Protein AF-A0A7S3I415-F1 (afdb_monomer_lite)

Structure (mmCIF, N/CA/C/O backbone):
data_AF-A0A7S3I415-F1
#
_entry.id   AF-A0A7S3I415-F1
#
loop_
_atom_site.group_PDB
_atom_site.id
_atom_site.type_symbol
_atom_site.label_atom_id
_atom_site.label_alt_id
_atom_site.label_comp_id
_atom_site.label_asym_id
_atom_site.label_entity_id
_atom_site.label_seq_id
_atom_site.pdbx_PDB_ins_code
_atom_site.Cartn_x
_atom_site.Cartn_y
_atom_site.Cartn_z
_atom_site.occupancy
_atom_site.B_iso_or_equiv
_atom_site.auth_seq_id
_atom_site.auth_comp_id
_atom_site.auth_asym_id
_atom_site.auth_atom_id
_atom_site.pdbx_PDB_model_num
ATOM 1 N N . MET A 1 1 ? 9.243 14.749 11.024 1.00 61.50 1 MET A N 1
ATOM 2 C CA . MET A 1 1 ? 10.593 14.404 10.514 1.00 61.50 1 MET A CA 1
ATOM 3 C C . MET A 1 1 ? 10.699 12.955 10.036 1.00 61.50 1 MET A C 1
ATOM 5 O O . MET A 1 1 ? 11.016 12.771 8.873 1.00 61.50 1 MET A O 1
ATOM 9 N N . LEU A 1 2 ? 10.385 11.938 10.854 1.00 72.00 2 LEU A N 1
ATOM 10 C CA . LEU A 1 2 ? 10.577 10.521 10.479 1.00 72.00 2 LEU A CA 1
ATOM 11 C C . LEU A 1 2 ? 9.722 10.047 9.283 1.00 72.00 2 LEU A C 1
ATOM 13 O O . LEU A 1 2 ? 10.229 9.369 8.397 1.00 72.00 2 LEU A O 1
ATOM 17 N N . GLN A 1 3 ? 8.455 10.467 9.203 1.00 71.38 3 GLN A N 1
ATOM 18 C CA . GLN A 1 3 ? 7.573 10.129 8.073 1.00 71.38 3 GLN A CA 1
ATOM 19 C C . GLN A 1 3 ? 8.072 10.711 6.737 1.00 71.38 3 GLN A C 1
ATOM 21 O O . GLN A 1 3 ? 7.970 10.059 5.704 1.00 71.38 3 GLN A O 1
ATOM 26 N N . GLY A 1 4 ? 8.674 11.905 6.763 1.00 75.19 4 GLY A N 1
ATOM 27 C CA . GLY A 1 4 ? 9.290 12.509 5.577 1.00 75.19 4 GLY A CA 1
ATOM 28 C C . GLY A 1 4 ? 10.506 11.721 5.088 1.00 75.19 4 GLY A C 1
ATOM 29 O O . GLY A 1 4 ? 10.671 11.538 3.889 1.00 75.19 4 GLY A O 1
ATOM 30 N N . LEU A 1 5 ? 11.311 11.175 6.007 1.00 79.19 5 LEU A N 1
ATOM 31 C CA . LEU A 1 5 ? 12.443 10.314 5.658 1.00 79.19 5 LEU A CA 1
ATOM 32 C C . LEU A 1 5 ? 11.983 9.006 4.997 1.00 79.19 5 LEU A C 1
ATOM 34 O O . LEU A 1 5 ? 12.540 8.606 3.981 1.00 79.19 5 LEU A O 1
ATOM 38 N N . PHE A 1 6 ? 10.946 8.359 5.535 1.00 80.94 6 PHE A N 1
ATOM 39 C CA . PHE A 1 6 ? 10.394 7.140 4.933 1.00 80.94 6 PHE A CA 1
ATOM 40 C C . PHE A 1 6 ? 9.800 7.402 3.552 1.00 80.94 6 PHE A C 1
ATOM 42 O O . PHE A 1 6 ? 10.018 6.620 2.628 1.00 80.94 6 PHE A O 1
ATOM 49 N N . SER A 1 7 ? 9.124 8.542 3.403 1.00 80.12 7 SER A N 1
ATOM 50 C CA . SER A 1 7 ? 8.614 8.999 2.117 1.00 80.12 7 SER A CA 1
ATOM 51 C C . SER A 1 7 ? 9.742 9.205 1.104 1.00 80.12 7 SER A C 1
ATOM 53 O O . SER A 1 7 ? 9.624 8.726 -0.017 1.00 80.12 7 SER A O 1
ATOM 55 N N . LEU A 1 8 ? 10.873 9.811 1.484 1.00 82.31 8 LEU A N 1
ATOM 56 C CA . LEU A 1 8 ? 12.028 9.975 0.588 1.00 82.31 8 LEU A CA 1
ATOM 57 C C . LEU A 1 8 ? 12.598 8.634 0.105 1.00 82.31 8 LEU A C 1
ATOM 59 O O . LEU A 1 8 ? 12.899 8.488 -1.078 1.00 82.31 8 LEU A O 1
ATOM 63 N N . VAL A 1 9 ? 12.715 7.648 1.001 1.00 81.12 9 VAL A N 1
ATOM 64 C CA . VAL A 1 9 ? 13.214 6.309 0.646 1.00 81.12 9 VAL A CA 1
ATOM 65 C C . VAL A 1 9 ? 12.288 5.638 -0.366 1.00 81.12 9 VAL A C 1
ATOM 67 O O . VAL A 1 9 ? 12.766 5.134 -1.378 1.00 81.12 9 VAL A O 1
ATOM 70 N N . CYS A 1 10 ? 10.974 5.675 -0.147 1.00 79.62 10 CYS A N 1
ATOM 71 C CA . CYS A 1 10 ? 10.021 5.048 -1.065 1.00 79.62 10 CYS A CA 1
ATOM 72 C C . CYS A 1 10 ? 9.962 5.799 -2.404 1.00 79.62 10 CYS A C 1
ATOM 74 O O . CYS A 1 10 ? 10.083 5.195 -3.469 1.00 79.62 10 CYS A O 1
ATOM 76 N N . ASN A 1 11 ? 9.901 7.134 -2.356 1.00 85.94 11 ASN A N 1
ATOM 77 C CA . ASN A 1 11 ? 9.854 7.979 -3.548 1.00 85.94 11 ASN A CA 1
ATOM 78 C C . ASN A 1 11 ? 11.120 7.902 -4.402 1.00 85.94 11 ASN A C 1
ATOM 80 O O . ASN A 1 11 ? 11.048 8.203 -5.590 1.00 85.94 11 ASN A O 1
ATOM 84 N N . SER A 1 12 ? 12.258 7.456 -3.862 1.00 83.69 12 SER A N 1
ATOM 85 C CA . SER A 1 12 ? 13.464 7.240 -4.669 1.00 83.69 12 SER A CA 1
ATOM 86 C C . SER A 1 12 ? 13.232 6.271 -5.840 1.00 83.69 12 SER A C 1
ATOM 88 O O . SER A 1 12 ? 13.777 6.492 -6.920 1.00 83.69 12 SER A O 1
ATOM 90 N N . ALA A 1 13 ? 12.362 5.265 -5.677 1.00 80.56 13 ALA A N 1
ATOM 91 C CA . ALA A 1 13 ? 11.981 4.343 -6.747 1.00 80.56 13 ALA A CA 1
ATOM 92 C C . ALA A 1 13 ? 11.142 5.032 -7.837 1.00 80.56 13 ALA A C 1
ATOM 94 O O . ALA A 1 13 ? 11.407 4.866 -9.026 1.00 80.56 13 ALA A O 1
ATOM 95 N N . ALA A 1 14 ? 10.171 5.859 -7.443 1.00 82.44 14 ALA A N 1
ATOM 96 C CA . ALA A 1 14 ? 9.358 6.635 -8.380 1.00 82.44 14 ALA A CA 1
ATOM 97 C C . ALA A 1 14 ? 10.196 7.687 -9.131 1.00 82.44 14 ALA A C 1
ATOM 99 O O . ALA A 1 14 ? 10.059 7.845 -10.343 1.00 82.44 14 ALA A O 1
ATOM 100 N N . LEU A 1 15 ? 11.118 8.358 -8.432 1.00 85.56 15 LEU A N 1
ATOM 101 C CA . LEU A 1 15 ? 12.073 9.290 -9.037 1.00 85.56 15 LEU A CA 1
ATOM 102 C C . LEU A 1 15 ? 12.991 8.588 -10.039 1.00 85.56 15 LEU A C 1
ATOM 104 O O . LEU A 1 15 ? 13.266 9.141 -11.099 1.00 85.56 15 LEU A O 1
ATOM 108 N N . TYR A 1 16 ? 13.433 7.365 -9.740 1.00 83.50 16 TYR A N 1
ATOM 109 C CA . TYR A 1 16 ? 14.213 6.561 -10.676 1.00 83.50 16 TYR A CA 1
ATOM 110 C C . TYR A 1 16 ? 13.446 6.311 -11.981 1.00 83.50 16 TYR A C 1
ATOM 112 O O . TYR A 1 16 ? 13.983 6.547 -13.063 1.00 83.50 16 TYR A O 1
ATOM 120 N N . VAL A 1 17 ? 12.173 5.905 -11.881 1.00 83.06 17 VAL A N 1
ATOM 121 C CA . VAL A 1 17 ? 11.296 5.734 -13.051 1.00 83.06 17 VAL A CA 1
ATOM 122 C C . VAL A 1 17 ? 11.188 7.032 -13.839 1.00 83.06 17 VAL A C 1
ATOM 124 O O . VAL A 1 17 ? 11.382 7.036 -15.051 1.00 83.06 17 VAL A O 1
ATOM 127 N N . MET A 1 18 ? 10.943 8.147 -13.154 1.00 84.19 18 MET A N 1
ATOM 128 C CA . MET A 1 18 ? 10.788 9.451 -13.791 1.00 84.19 18 MET A CA 1
ATOM 129 C C . MET A 1 18 ? 12.054 9.909 -14.528 1.00 84.19 18 MET A C 1
ATOM 131 O O . MET A 1 18 ? 11.950 10.442 -15.623 1.00 84.19 18 MET A O 1
ATOM 135 N N . ILE A 1 19 ? 13.242 9.696 -13.955 1.00 86.38 19 ILE A N 1
ATOM 136 C CA . ILE A 1 19 ? 14.512 10.191 -14.510 1.00 86.38 19 ILE A CA 1
ATOM 137 C C . ILE A 1 19 ? 14.994 9.351 -15.699 1.00 86.38 19 ILE A C 1
ATOM 139 O O . ILE A 1 19 ? 15.602 9.891 -16.619 1.00 86.38 19 ILE A O 1
ATOM 143 N N . TYR A 1 20 ? 14.748 8.040 -15.692 1.00 84.19 20 TYR A N 1
ATOM 144 C CA . TYR A 1 20 ? 15.371 7.110 -16.642 1.00 84.19 20 TYR A CA 1
ATOM 145 C C . TYR A 1 20 ? 14.400 6.516 -17.679 1.00 84.19 20 TYR A C 1
ATOM 147 O O . TYR A 1 20 ? 14.797 5.639 -18.446 1.00 84.19 20 TYR A O 1
ATOM 155 N N . SER A 1 21 ? 13.144 6.978 -17.733 1.00 82.50 21 SER A N 1
ATOM 156 C CA . SER A 1 21 ? 12.126 6.487 -18.683 1.00 82.50 21 SER A CA 1
ATOM 157 C C . SER A 1 21 ? 11.997 7.287 -19.986 1.00 82.50 21 SER A C 1
ATOM 159 O O . SER A 1 21 ? 11.320 6.810 -20.890 1.00 82.50 21 SER A O 1
ATOM 161 N N . PHE A 1 22 ? 12.651 8.449 -20.121 1.00 73.44 22 PHE A N 1
ATOM 162 C CA . PHE A 1 22 ? 12.362 9.441 -21.176 1.00 73.44 22 PHE A CA 1
ATOM 163 C C . PHE A 1 22 ? 12.434 8.945 -22.632 1.00 73.44 22 PHE A C 1
ATOM 165 O O . PHE A 1 22 ? 11.706 9.478 -23.463 1.00 73.44 22 PHE A O 1
ATOM 172 N N . ASP A 1 23 ? 13.236 7.919 -22.933 1.00 76.06 23 ASP A N 1
ATOM 173 C CA . ASP A 1 23 ? 13.416 7.391 -24.299 1.00 76.06 23 ASP A CA 1
ATOM 174 C C . ASP A 1 23 ? 12.978 5.922 -24.462 1.00 76.06 23 ASP A C 1
ATOM 176 O O . ASP A 1 23 ? 13.231 5.299 -25.495 1.00 76.06 23 ASP A O 1
ATOM 180 N N . ASN A 1 24 ? 12.329 5.334 -23.451 1.00 79.06 24 ASN A N 1
ATOM 181 C CA . ASN A 1 24 ? 11.897 3.938 -23.512 1.00 79.06 24 ASN A CA 1
ATOM 182 C C . ASN A 1 24 ? 10.483 3.825 -24.096 1.00 79.06 24 ASN A C 1
ATOM 184 O O . ASN A 1 24 ? 9.556 4.514 -23.670 1.00 79.06 24 ASN A O 1
ATOM 188 N N . ALA A 1 25 ? 10.301 2.914 -25.053 1.00 85.75 25 ALA A N 1
ATOM 189 C CA . ALA A 1 25 ? 8.968 2.527 -25.502 1.00 85.75 25 ALA A CA 1
ATOM 190 C C . ALA A 1 25 ? 8.227 1.779 -24.382 1.00 85.75 25 ALA A C 1
ATOM 192 O O . ALA A 1 25 ? 8.836 0.991 -23.659 1.00 85.75 25 ALA A O 1
ATOM 193 N N . LEU A 1 26 ? 6.911 1.987 -24.286 1.00 87.00 26 LEU A N 1
ATOM 194 C CA . LEU A 1 26 ? 6.069 1.242 -23.352 1.00 87.00 26 LEU A CA 1
ATOM 195 C C . LEU A 1 26 ? 6.071 -0.248 -23.699 1.00 87.00 26 LEU A C 1
ATOM 197 O O . LEU A 1 26 ? 5.847 -0.637 -24.848 1.00 87.00 26 LEU A O 1
ATOM 201 N N . ILE A 1 27 ? 6.260 -1.077 -22.681 1.00 91.62 27 ILE A N 1
ATOM 202 C CA . ILE A 1 27 ? 6.186 -2.531 -22.762 1.00 91.62 27 ILE A CA 1
ATOM 203 C C . ILE A 1 27 ? 5.028 -3.064 -21.915 1.00 91.62 27 ILE A C 1
ATOM 205 O O . ILE A 1 27 ? 4.455 -2.372 -21.076 1.00 91.62 27 ILE A O 1
ATOM 209 N N . SER A 1 28 ? 4.682 -4.340 -22.094 1.00 93.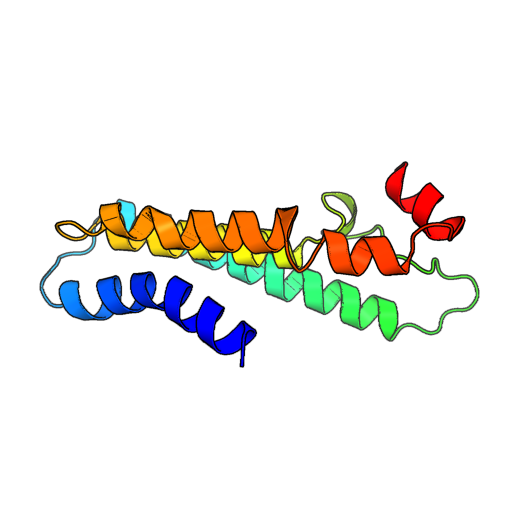94 28 SER A N 1
ATOM 210 C CA . SER A 1 28 ? 3.592 -4.979 -21.340 1.00 93.94 28 SER A CA 1
ATOM 211 C C . SER A 1 28 ? 3.781 -4.899 -19.822 1.00 93.94 28 SER A C 1
ATOM 213 O O . SER A 1 28 ? 2.799 -4.857 -19.084 1.00 93.94 28 SER A O 1
ATOM 215 N N . LEU A 1 29 ? 5.032 -4.859 -19.349 1.00 93.62 29 LEU A N 1
ATOM 216 C CA . LEU A 1 29 ? 5.338 -4.715 -17.928 1.00 93.62 29 LEU A CA 1
ATOM 217 C C . LEU A 1 29 ? 4.885 -3.358 -17.372 1.00 93.62 29 LEU A C 1
ATOM 219 O O . LEU A 1 29 ? 4.413 -3.315 -16.238 1.00 93.62 29 LEU A O 1
ATOM 223 N N . ASP A 1 30 ? 4.944 -2.287 -18.170 1.00 93.00 30 ASP A N 1
ATOM 224 C CA . ASP A 1 30 ? 4.465 -0.967 -17.754 1.00 93.00 30 ASP A CA 1
ATOM 225 C C . ASP A 1 30 ? 2.959 -0.990 -17.500 1.00 93.00 30 ASP A C 1
ATOM 227 O O . ASP A 1 30 ? 2.477 -0.505 -16.479 1.00 93.00 30 ASP A O 1
ATOM 231 N N . VAL A 1 31 ? 2.207 -1.639 -18.394 1.00 95.75 31 VAL A N 1
ATOM 232 C CA . VAL A 1 31 ? 0.756 -1.806 -18.242 1.00 95.75 31 VAL A CA 1
ATOM 233 C C . VAL A 1 31 ? 0.437 -2.576 -16.962 1.00 95.75 31 VAL A C 1
ATOM 235 O O . VAL A 1 31 ? -0.416 -2.151 -16.185 1.00 95.75 31 VAL A O 1
ATOM 238 N N . VAL A 1 32 ? 1.152 -3.675 -16.699 1.00 97.19 32 VAL A N 1
ATOM 239 C CA . VAL A 1 32 ? 0.982 -4.450 -15.461 1.00 97.19 32 VAL A CA 1
ATOM 240 C C . VAL A 1 32 ? 1.307 -3.593 -14.235 1.00 97.19 32 VAL A C 1
ATOM 242 O O . VAL A 1 32 ? 0.526 -3.584 -13.284 1.00 97.19 32 VAL A O 1
ATOM 245 N N . GLY A 1 33 ? 2.409 -2.840 -14.260 1.00 96.12 33 GLY A N 1
ATOM 246 C CA . GLY A 1 33 ? 2.802 -1.951 -13.168 1.00 96.12 33 GLY A CA 1
ATOM 247 C C . GLY A 1 33 ? 1.755 -0.876 -12.875 1.00 96.12 33 GLY A C 1
ATOM 248 O O . GLY A 1 33 ? 1.374 -0.703 -11.718 1.00 96.12 33 GLY A O 1
ATOM 249 N N . VAL A 1 34 ? 1.210 -0.227 -13.911 1.00 96.31 34 VAL A N 1
ATOM 250 C CA . VAL A 1 34 ? 0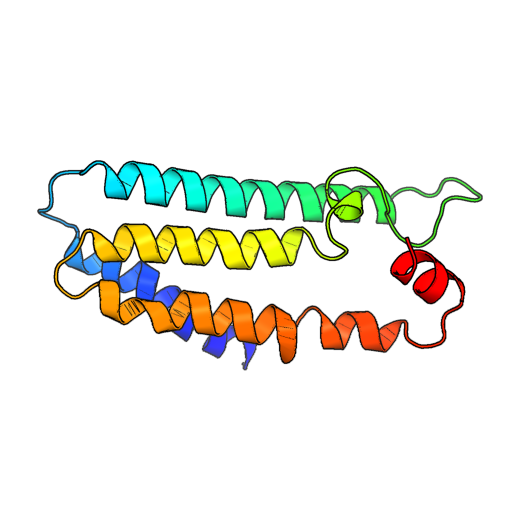.116 0.750 -13.775 1.00 96.31 34 VAL A CA 1
ATOM 251 C C . VAL A 1 34 ? -1.146 0.096 -13.218 1.00 96.31 34 VAL A C 1
ATOM 253 O O . VAL A 1 34 ? -1.772 0.660 -12.324 1.00 96.31 34 VAL A O 1
ATOM 256 N N . CYS A 1 35 ? -1.526 -1.093 -13.695 1.00 98.19 35 CYS A N 1
ATOM 257 C CA . CYS A 1 35 ? -2.699 -1.801 -13.182 1.00 98.19 35 CYS A CA 1
ATOM 258 C C . CYS A 1 35 ? -2.551 -2.161 -11.698 1.00 98.19 35 CYS A C 1
ATOM 260 O O . CYS A 1 35 ? -3.488 -1.956 -10.927 1.00 98.19 35 CYS A O 1
ATOM 262 N N . VAL A 1 36 ? -1.383 -2.662 -11.285 1.00 98.19 36 VAL A N 1
ATOM 263 C CA . VAL A 1 36 ? -1.093 -2.979 -9.877 1.00 98.19 36 VAL A CA 1
ATOM 264 C C . VAL A 1 36 ? -1.096 -1.709 -9.029 1.00 98.19 36 VAL A C 1
ATOM 266 O O . VAL A 1 36 ? -1.715 -1.686 -7.966 1.00 98.19 36 VAL A O 1
ATOM 269 N N . TRP A 1 37 ? -0.473 -0.635 -9.520 1.00 97.31 37 TRP A N 1
ATOM 270 C CA . TRP A 1 37 ? -0.465 0.659 -8.844 1.00 97.31 37 TRP A CA 1
ATOM 271 C C . TRP A 1 37 ? -1.879 1.215 -8.646 1.00 97.31 37 TRP A C 1
ATOM 273 O O . TRP A 1 37 ? -2.265 1.548 -7.526 1.00 97.31 37 TRP A O 1
ATOM 283 N N . ALA A 1 38 ? -2.680 1.247 -9.713 1.00 98.31 38 ALA A N 1
ATOM 284 C CA . ALA A 1 38 ? -4.049 1.747 -9.680 1.00 98.31 38 ALA A CA 1
ATOM 285 C C . ALA A 1 38 ? -4.938 0.899 -8.764 1.00 98.31 38 ALA A C 1
ATOM 287 O O . ALA A 1 38 ? -5.752 1.440 -8.021 1.00 98.31 38 ALA A O 1
ATOM 288 N N . PHE A 1 39 ? -4.765 -0.425 -8.774 1.00 98.31 39 PHE A N 1
ATOM 289 C CA . PHE A 1 39 ? -5.474 -1.315 -7.862 1.00 98.31 39 PHE A CA 1
ATOM 290 C C . PHE A 1 39 ? -5.144 -1.012 -6.394 1.00 98.31 39 PHE A C 1
ATOM 292 O O . PHE A 1 39 ? -6.064 -0.904 -5.583 1.00 98.31 39 PHE A O 1
ATOM 299 N N . GLY A 1 40 ? -3.862 -0.823 -6.060 1.00 97.81 40 GLY A N 1
ATOM 300 C CA . GLY A 1 40 ? -3.436 -0.423 -4.716 1.00 97.81 40 GLY A CA 1
ATOM 301 C C . GLY A 1 40 ? -4.041 0.916 -4.292 1.00 97.81 40 GLY A C 1
ATOM 302 O O . GLY A 1 40 ? -4.672 0.999 -3.239 1.00 97.81 40 GLY A O 1
ATOM 303 N N . LEU A 1 41 ? -3.957 1.927 -5.163 1.00 97.69 41 LEU A N 1
ATOM 304 C CA . LEU A 1 41 ? -4.528 3.253 -4.923 1.00 97.69 41 LEU A CA 1
ATOM 305 C C . LEU A 1 41 ? -6.047 3.201 -4.687 1.00 97.69 41 LEU A C 1
ATOM 307 O O . LEU A 1 41 ? -6.562 3.840 -3.772 1.0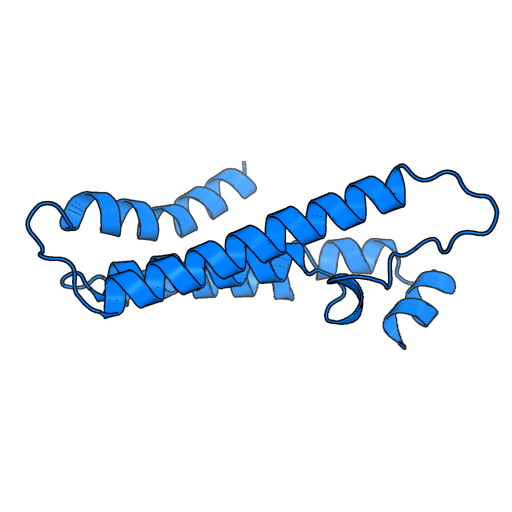0 97.69 41 LEU A O 1
ATOM 311 N N . LEU A 1 42 ? -6.782 2.428 -5.491 1.00 98.00 42 LEU A N 1
ATOM 312 C CA . LEU A 1 42 ? -8.226 2.262 -5.312 1.00 98.00 42 LEU A CA 1
ATOM 313 C C . LEU A 1 42 ? -8.553 1.576 -3.983 1.00 98.00 42 LEU A C 1
ATOM 315 O O . LEU A 1 42 ? -9.489 1.994 -3.304 1.00 98.00 42 LEU A O 1
ATOM 319 N N . PHE A 1 43 ? -7.788 0.554 -3.591 1.00 97.19 43 PHE A N 1
ATOM 320 C CA . PHE A 1 43 ? -7.945 -0.100 -2.290 1.00 97.19 43 PHE A CA 1
ATOM 321 C C . PHE A 1 43 ? -7.755 0.882 -1.132 1.00 97.19 43 PHE A C 1
ATOM 323 O O . PHE A 1 43 ? -8.523 0.851 -0.168 1.00 97.19 43 PHE A O 1
ATOM 330 N N . GLU A 1 44 ? -6.767 1.767 -1.254 1.00 97.25 44 GLU A N 1
ATOM 331 C CA . GLU A 1 44 ? -6.478 2.796 -0.263 1.00 97.25 44 GLU A CA 1
ATOM 332 C C . GLU A 1 44 ? -7.609 3.810 -0.136 1.00 97.25 44 GLU A C 1
ATOM 334 O O . GLU A 1 44 ? -8.213 3.933 0.932 1.00 97.25 44 GLU A O 1
ATOM 339 N N . ILE A 1 45 ? -7.977 4.443 -1.251 1.00 97.94 45 ILE A N 1
ATOM 340 C CA . ILE A 1 45 ? -9.023 5.468 -1.292 1.00 97.94 45 ILE A CA 1
ATOM 341 C C . ILE A 1 45 ? -10.362 4.905 -0.808 1.00 97.94 45 ILE A C 1
ATOM 343 O O . ILE A 1 45 ? -11.051 5.534 -0.005 1.00 97.94 45 ILE A O 1
ATOM 347 N N . ILE A 1 46 ? -10.750 3.715 -1.279 1.00 98.25 46 ILE A N 1
ATOM 348 C CA . ILE A 1 46 ? -12.019 3.090 -0.885 1.00 98.25 46 ILE A CA 1
ATOM 349 C C . ILE A 1 46 ? -11.979 2.690 0.594 1.00 98.25 46 ILE A C 1
ATOM 351 O O . ILE A 1 46 ? -12.972 2.880 1.298 1.00 98.25 46 ILE A O 1
ATOM 355 N N . GLY A 1 47 ? -10.855 2.152 1.075 1.00 97.56 47 GLY A N 1
ATOM 356 C CA . GLY A 1 47 ? -10.672 1.774 2.474 1.00 97.56 47 GLY A CA 1
ATOM 357 C C . GLY A 1 47 ? -10.824 2.968 3.416 1.00 97.56 47 GLY A C 1
ATOM 358 O O . GLY A 1 47 ? -11.604 2.896 4.371 1.00 97.56 47 GLY A O 1
ATOM 359 N N . ASP A 1 48 ? -10.151 4.075 3.108 1.00 97.50 48 ASP A N 1
ATOM 360 C CA . ASP A 1 48 ? -10.223 5.315 3.884 1.00 97.50 48 ASP A CA 1
ATOM 361 C C . ASP A 1 48 ? -11.603 5.969 3.806 1.00 97.50 48 ASP A C 1
ATOM 363 O O . ASP A 1 48 ? -12.139 6.403 4.826 1.00 97.50 48 ASP A O 1
ATOM 367 N N . TRP A 1 49 ? -12.233 5.981 2.629 1.00 98.00 49 TRP A N 1
ATOM 368 C CA . TRP A 1 49 ? -13.596 6.487 2.470 1.00 98.00 49 TRP A CA 1
ATOM 369 C C . TRP A 1 49 ? -14.608 5.681 3.298 1.00 98.00 49 TRP A C 1
ATOM 371 O O . TRP A 1 49 ? -15.450 6.259 3.989 1.00 98.00 49 TRP A O 1
ATOM 381 N N . GLN A 1 50 ? -14.501 4.347 3.294 1.00 98.00 50 GLN A N 1
ATOM 382 C CA . GLN A 1 50 ? -15.338 3.474 4.125 1.00 98.00 50 GLN A CA 1
ATOM 383 C C . GLN A 1 50 ? -15.138 3.755 5.619 1.00 98.00 50 GLN A C 1
ATOM 385 O O . GLN A 1 50 ? -16.119 3.854 6.358 1.00 98.00 50 GLN A O 1
ATOM 390 N N . LEU A 1 51 ? -13.888 3.932 6.059 1.00 96.69 51 LEU A N 1
ATOM 391 C CA . LEU A 1 51 ? -13.572 4.263 7.447 1.00 96.69 51 LEU A CA 1
ATOM 392 C C . LEU A 1 51 ? -14.122 5.635 7.848 1.00 96.69 51 LEU A C 1
ATOM 394 O O . LEU A 1 51 ? -14.737 5.758 8.906 1.00 96.69 51 LEU A O 1
ATOM 398 N N . ALA A 1 52 ? -13.931 6.652 7.008 1.00 97.25 52 ALA A N 1
ATOM 399 C CA . ALA A 1 52 ? -14.413 8.005 7.258 1.00 97.25 52 ALA A CA 1
ATOM 400 C C . ALA A 1 52 ? -15.940 8.035 7.402 1.00 97.25 52 ALA A C 1
ATOM 402 O O . ALA A 1 52 ? -16.457 8.605 8.364 1.00 97.25 52 ALA A O 1
ATOM 403 N N . ASN A 1 53 ? -16.659 7.349 6.509 1.00 96.88 53 ASN A N 1
ATOM 404 C CA . ASN A 1 53 ? -18.113 7.224 6.593 1.00 96.88 53 ASN A CA 1
ATOM 405 C C . ASN A 1 53 ? -18.555 6.472 7.849 1.00 96.88 53 ASN A C 1
ATOM 407 O O . ASN A 1 53 ? -19.478 6.914 8.531 1.00 96.88 53 ASN A O 1
ATOM 411 N N . HIS A 1 54 ? -17.879 5.371 8.193 1.00 96.62 54 HIS A N 1
ATOM 412 C CA . HIS A 1 54 ? -18.183 4.625 9.413 1.00 96.62 54 HIS A CA 1
ATOM 413 C C . HIS A 1 54 ? -17.962 5.469 10.663 1.00 96.62 54 HIS A C 1
ATOM 415 O O . HIS A 1 54 ? -18.768 5.404 11.582 1.00 96.62 54 HIS A O 1
ATOM 421 N N . ILE A 1 55 ? -16.905 6.280 10.719 1.00 94.81 55 ILE A N 1
ATOM 422 C CA . ILE A 1 55 ? -16.655 7.191 11.844 1.00 94.81 55 ILE A CA 1
ATOM 423 C C . ILE A 1 55 ? -17.725 8.291 11.903 1.00 94.81 55 ILE A C 1
ATOM 425 O O . ILE A 1 55 ? -18.195 8.611 12.996 1.00 94.81 55 ILE A O 1
ATOM 429 N N . ALA A 1 56 ? -18.123 8.844 10.754 1.00 96.25 56 ALA A N 1
ATOM 430 C CA . ALA A 1 56 ? -19.095 9.931 10.655 1.00 96.25 56 ALA A CA 1
ATOM 431 C C . ALA A 1 56 ? -20.538 9.512 10.986 1.00 96.25 56 ALA A C 1
ATOM 433 O O . ALA A 1 56 ? -21.312 10.342 11.467 1.00 96.25 56 ALA A O 1
ATOM 434 N N . ASP A 1 57 ? -20.901 8.248 10.757 1.00 94.75 57 ASP A N 1
ATOM 435 C CA . ASP A 1 57 ? -22.217 7.705 11.100 1.00 94.75 57 ASP A CA 1
ATOM 436 C C . ASP A 1 57 ? -22.476 7.809 12.617 1.00 94.75 57 ASP A C 1
ATOM 438 O O . ASP A 1 57 ? -21.630 7.445 13.429 1.00 94.75 57 ASP A O 1
ATOM 442 N N . LYS A 1 58 ? -23.640 8.304 13.040 1.00 93.62 58 LYS A N 1
ATOM 443 C CA . LYS A 1 58 ? -24.011 8.442 14.464 1.00 93.62 58 LYS A CA 1
ATOM 444 C C . LYS A 1 58 ? -25.186 7.555 14.868 1.00 93.62 58 LYS A C 1
ATOM 446 O O . LYS A 1 58 ? -25.793 7.788 15.911 1.00 93.62 58 LYS A O 1
ATOM 451 N N . THR A 1 59 ? -25.506 6.550 14.058 1.00 95.12 59 THR A N 1
ATOM 452 C CA . THR A 1 59 ? -26.606 5.620 14.322 1.00 95.12 59 THR A CA 1
ATOM 453 C C . THR A 1 59 ? -26.432 4.936 15.690 1.00 95.12 59 THR A C 1
ATOM 455 O O . THR A 1 59 ? -25.382 4.331 15.942 1.00 95.12 59 THR A O 1
ATOM 458 N N . PRO A 1 60 ? -27.430 5.017 16.596 1.00 92.12 60 PRO A N 1
ATOM 459 C CA . PRO A 1 60 ? -27.376 4.346 17.892 1.00 92.12 60 PRO A CA 1
ATOM 460 C C . PRO A 1 60 ? -27.205 2.830 17.737 1.00 92.12 60 PRO A C 1
ATOM 462 O O . PRO A 1 60 ? -27.869 2.207 16.914 1.00 92.12 60 PRO A O 1
ATOM 465 N N . GLY A 1 61 ? -26.321 2.230 18.538 1.00 87.19 61 GLY A N 1
ATOM 466 C CA . GLY A 1 61 ? -26.087 0.781 18.529 1.00 87.19 61 GLY A CA 1
ATOM 467 C C . GLY A 1 61 ? -25.205 0.257 17.388 1.00 87.19 61 GLY A C 1
ATOM 468 O O . GLY A 1 61 ? -25.031 -0.956 17.281 1.00 87.19 61 GLY A O 1
ATOM 469 N N . LYS A 1 62 ? -24.619 1.124 16.547 1.00 90.31 62 LYS A N 1
ATOM 470 C CA . LYS A 1 62 ? -23.636 0.688 15.542 1.00 90.31 62 LYS A CA 1
ATOM 471 C C . LYS A 1 62 ? -22.396 0.073 16.207 1.00 90.31 62 LYS A C 1
ATOM 473 O O . LYS A 1 62 ? -21.984 0.496 17.289 1.00 90.31 62 LYS A O 1
ATOM 478 N N . LYS A 1 63 ? -21.749 -0.873 15.520 1.00 89.69 63 LYS A N 1
ATOM 479 C CA . LYS A 1 63 ? -20.461 -1.424 15.964 1.00 89.69 63 LYS A CA 1
ATOM 480 C C . LYS A 1 63 ? -19.388 -0.336 15.990 1.00 89.69 63 LYS A C 1
ATOM 482 O O . LYS A 1 63 ? -19.337 0.523 15.108 1.00 89.69 63 LYS A O 1
ATOM 487 N N . LYS A 1 64 ? -18.483 -0.409 16.966 1.00 90.31 64 LYS A N 1
ATOM 488 C CA . LYS A 1 64 ? -17.345 0.511 17.064 1.00 90.31 64 LYS A CA 1
ATOM 489 C C . LYS A 1 64 ? -16.367 0.356 15.901 1.00 90.31 64 LYS A C 1
ATOM 491 O O . LYS A 1 64 ? -15.941 1.358 15.332 1.00 90.31 64 LYS A O 1
ATOM 496 N N . PHE A 1 65 ? -16.065 -0.880 15.510 1.00 93.19 65 PHE A N 1
ATOM 497 C CA . PHE A 1 65 ? -15.161 -1.193 14.403 1.00 93.19 65 PHE A CA 1
ATOM 498 C C . PHE A 1 65 ? -15.942 -1.531 13.133 1.00 93.19 65 PHE A C 1
ATOM 500 O O . PHE A 1 65 ? -16.946 -2.245 13.180 1.00 93.19 65 PHE A O 1
ATOM 507 N N . ILE A 1 66 ? -15.478 -1.003 12.002 1.00 94.94 66 ILE A N 1
ATOM 508 C CA . ILE A 1 66 ? -16.014 -1.337 10.686 1.00 94.94 66 ILE A CA 1
ATOM 509 C C . ILE A 1 66 ? -15.622 -2.775 10.334 1.00 94.94 66 ILE A C 1
ATOM 511 O O . ILE A 1 66 ? -14.460 -3.144 10.442 1.00 94.94 66 ILE A O 1
ATOM 515 N N . ASN A 1 67 ? -16.588 -3.582 9.901 1.00 94.06 67 ASN A N 1
ATOM 516 C CA . ASN A 1 67 ? -16.364 -4.969 9.479 1.00 94.06 67 ASN A CA 1
ATOM 517 C C . ASN A 1 67 ? -17.043 -5.289 8.131 1.00 94.06 67 ASN A C 1
ATOM 519 O O . ASN A 1 67 ? -17.341 -6.442 7.823 1.00 94.06 67 ASN A O 1
ATOM 523 N N . SER A 1 68 ? -17.317 -4.259 7.328 1.00 93.69 68 SER A N 1
ATOM 524 C CA . SER A 1 68 ? -17.989 -4.345 6.030 1.00 93.69 68 SER A CA 1
ATOM 525 C C . SER A 1 68 ? -17.112 -3.775 4.908 1.00 93.69 68 SER A C 1
ATOM 527 O O . SER A 1 68 ? -16.064 -3.177 5.151 1.00 93.69 68 SER A O 1
ATOM 529 N N . GLY A 1 69 ? -17.508 -3.987 3.650 1.00 95.62 69 GLY A N 1
ATOM 530 C CA . GLY A 1 69 ? -16.736 -3.500 2.505 1.00 95.62 69 GLY A CA 1
ATOM 531 C C . GLY A 1 69 ? -15.364 -4.173 2.404 1.00 95.62 69 GLY A C 1
ATOM 532 O O . GLY A 1 69 ? -15.279 -5.398 2.446 1.00 95.62 69 GLY A O 1
ATOM 533 N N . LEU A 1 70 ? -14.295 -3.386 2.260 1.00 96.81 70 LEU A N 1
ATOM 534 C CA . LEU A 1 70 ? -12.919 -3.894 2.212 1.00 96.81 70 LEU A CA 1
ATOM 535 C C . LEU A 1 70 ? -12.416 -4.347 3.590 1.00 96.81 70 LEU A C 1
ATOM 537 O O . LEU A 1 70 ? -11.593 -5.257 3.677 1.00 96.81 70 LEU A O 1
ATOM 541 N N . TRP A 1 71 ? -12.970 -3.776 4.661 1.00 95.88 71 TRP A N 1
ATOM 542 C CA . TRP A 1 71 ? -12.579 -4.054 6.046 1.00 95.88 71 TRP A CA 1
ATOM 543 C C . TRP A 1 71 ? -12.958 -5.462 6.524 1.00 95.88 71 TRP A C 1
ATOM 545 O O . TRP A 1 71 ? -12.445 -5.932 7.531 1.00 95.88 71 TRP A O 1
ATOM 555 N N . ARG A 1 72 ? -13.808 -6.177 5.773 1.00 94.25 72 ARG A N 1
ATOM 556 C CA . ARG A 1 72 ? -14.104 -7.597 6.031 1.00 94.25 72 ARG A CA 1
ATOM 557 C C . ARG A 1 72 ? -12.973 -8.543 5.615 1.00 94.25 72 ARG A C 1
ATOM 559 O O . ARG A 1 72 ? -12.939 -9.679 6.060 1.00 94.25 72 ARG A O 1
ATOM 566 N N . PHE A 1 73 ? -12.111 -8.115 4.690 1.00 93.00 73 PHE A N 1
ATOM 567 C CA . PHE A 1 73 ? -11.036 -8.951 4.144 1.00 93.00 73 PHE A CA 1
ATOM 568 C C . PHE A 1 73 ? -9.713 -8.729 4.873 1.00 93.00 73 PHE A C 1
ATOM 570 O O . PHE A 1 73 ? -8.878 -9.622 4.962 1.00 93.00 73 PHE A O 1
ATOM 577 N N . THR A 1 74 ? -9.508 -7.513 5.368 1.00 92.56 74 THR A N 1
ATOM 578 C CA . THR A 1 74 ? -8.332 -7.116 6.130 1.00 92.56 74 THR A CA 1
ATOM 579 C C . THR A 1 74 ? -8.724 -5.995 7.075 1.00 92.56 74 THR A C 1
ATOM 581 O O . THR A 1 74 ? -9.509 -5.122 6.716 1.00 92.56 74 THR A O 1
ATOM 584 N N . ARG A 1 75 ? -8.136 -5.979 8.273 1.00 93.75 75 ARG A N 1
ATOM 585 C CA . ARG A 1 75 ? -8.380 -4.922 9.262 1.00 93.75 75 ARG A CA 1
ATOM 586 C C . ARG A 1 75 ? -7.762 -3.581 8.886 1.00 93.75 75 ARG A C 1
ATOM 588 O O . ARG A 1 75 ? -8.026 -2.613 9.581 1.00 93.75 75 ARG A O 1
ATOM 595 N N . HIS A 1 76 ? -6.925 -3.533 7.850 1.00 94.44 76 HIS A N 1
ATOM 596 C CA . HIS A 1 76 ? -6.270 -2.309 7.385 1.00 94.44 76 HIS A CA 1
ATOM 597 C C . HIS A 1 76 ? -6.170 -2.312 5.850 1.00 94.44 76 HIS A C 1
ATOM 599 O O . HIS A 1 76 ? -5.087 -2.529 5.297 1.00 94.44 76 HIS A O 1
ATOM 605 N N . PRO A 1 77 ? -7.297 -2.152 5.130 1.00 95.81 77 PRO A N 1
ATOM 606 C CA . PRO A 1 77 ? -7.308 -2.189 3.666 1.00 95.81 77 PRO A CA 1
ATOM 607 C C . PRO A 1 77 ? -6.519 -1.038 3.042 1.00 95.81 77 PRO A C 1
ATOM 609 O O . PRO A 1 77 ? -5.913 -1.222 1.990 1.00 95.81 77 PRO A O 1
ATOM 612 N N . ASN A 1 78 ? -6.457 0.108 3.718 1.00 94.94 78 ASN A N 1
ATOM 613 C CA . ASN A 1 78 ? -5.665 1.255 3.294 1.00 94.94 78 ASN A CA 1
ATOM 614 C C . ASN A 1 78 ? -4.159 0.974 3.282 1.00 94.94 78 ASN A C 1
ATOM 616 O O . ASN A 1 78 ? -3.487 1.202 2.286 1.00 94.94 78 ASN A O 1
ATOM 620 N N . TYR A 1 79 ? -3.647 0.348 4.336 1.00 93.69 79 TYR A N 1
ATOM 621 C CA . TYR A 1 79 ? -2.257 -0.099 4.407 1.00 93.69 79 TYR A CA 1
ATOM 622 C C . TYR A 1 79 ? -1.898 -1.195 3.411 1.00 93.69 79 TYR A C 1
ATOM 624 O O . TYR A 1 79 ? -0.762 -1.258 2.941 1.00 93.69 79 TYR A O 1
ATOM 632 N N . PHE A 1 80 ? -2.853 -2.062 3.082 1.00 95.12 80 PHE A N 1
ATOM 633 C CA . PHE A 1 80 ? -2.678 -3.000 1.982 1.00 95.12 80 PHE A CA 1
ATOM 634 C C . PHE A 1 80 ? -2.567 -2.261 0.641 1.00 95.12 80 PHE A C 1
ATOM 636 O O . PHE A 1 80 ? -1.656 -2.560 -0.129 1.00 95.12 80 PHE A O 1
ATOM 643 N N . GLY A 1 81 ? -3.437 -1.276 0.394 1.00 96.06 81 GLY A N 1
ATOM 644 C CA . GLY A 1 81 ? -3.384 -0.418 -0.791 1.00 96.06 81 GLY A CA 1
ATOM 645 C C . GLY A 1 81 ? -2.033 0.282 -0.959 1.00 96.06 81 GLY A C 1
ATOM 646 O O . GLY A 1 81 ? -1.402 0.128 -2.005 1.00 96.06 81 GLY A O 1
ATOM 647 N N . GLU A 1 82 ? -1.542 0.920 0.107 1.00 94.19 82 GLU A N 1
ATOM 648 C CA . GLU A 1 82 ? -0.218 1.558 0.165 1.00 94.19 82 GLU A CA 1
ATOM 649 C C . GLU A 1 82 ? 0.904 0.561 -0.175 1.00 94.19 8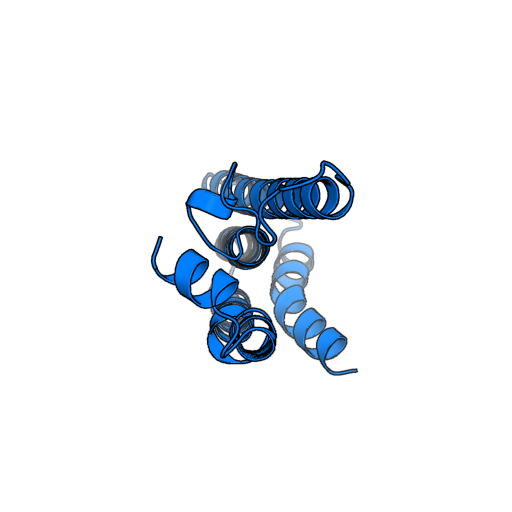2 GLU A C 1
ATOM 651 O O . GLU A 1 82 ? 1.779 0.838 -0.988 1.00 94.19 82 GLU A O 1
ATOM 656 N N . ALA A 1 83 ? 0.902 -0.647 0.394 1.00 94.94 83 ALA A N 1
ATOM 657 C CA . ALA A 1 83 ? 1.933 -1.627 0.052 1.00 94.94 83 ALA A CA 1
ATOM 658 C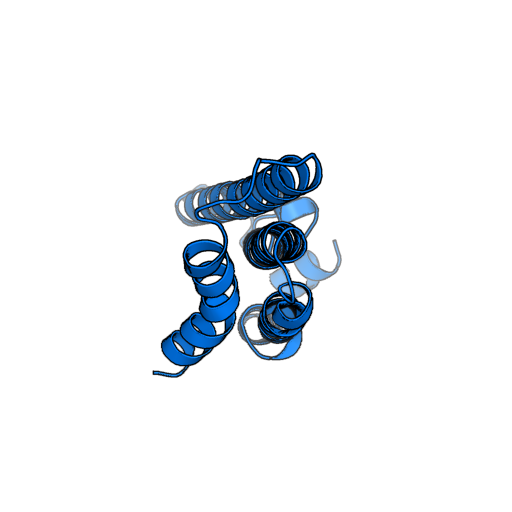 C . ALA A 1 83 ? 1.866 -2.019 -1.437 1.00 94.94 83 ALA A C 1
ATOM 660 O O . ALA A 1 83 ? 2.884 -2.018 -2.132 1.00 94.94 83 ALA A O 1
ATOM 661 N N . VAL A 1 84 ? 0.668 -2.332 -1.939 1.00 97.06 84 VAL A N 1
ATOM 662 C CA . VAL A 1 84 ? 0.460 -2.802 -3.316 1.00 97.06 84 VAL A CA 1
ATOM 663 C C . VAL A 1 84 ? 0.806 -1.731 -4.346 1.00 97.06 84 VAL A C 1
ATOM 665 O O . VAL A 1 84 ? 1.422 -2.057 -5.363 1.00 97.06 84 VAL A O 1
ATOM 668 N N . LEU A 1 85 ? 0.493 -0.459 -4.089 1.00 96.31 85 LEU A N 1
ATOM 669 C CA . LEU A 1 85 ? 0.833 0.600 -5.036 1.00 96.31 85 LEU A CA 1
ATOM 670 C C . LEU A 1 85 ? 2.350 0.742 -5.203 1.00 96.31 85 LEU A C 1
ATOM 672 O O . LEU A 1 85 ? 2.826 0.906 -6.328 1.00 96.31 85 LEU A O 1
ATOM 676 N N . TRP A 1 86 ? 3.131 0.567 -4.131 1.00 95.38 86 TRP A N 1
ATOM 677 C CA . TRP A 1 86 ? 4.595 0.608 -4.216 1.00 95.38 86 TRP A CA 1
ATOM 678 C C . TRP A 1 86 ? 5.174 -0.605 -4.944 1.00 95.38 86 TRP A C 1
ATOM 680 O O . TRP A 1 86 ? 6.177 -0.472 -5.647 1.00 95.38 86 TRP A O 1
ATOM 690 N N . TRP A 1 87 ? 4.526 -1.771 -4.853 1.00 96.75 87 TRP A N 1
ATOM 691 C CA . TRP A 1 87 ? 4.852 -2.906 -5.723 1.00 96.75 87 TRP A CA 1
ATOM 692 C C . TRP A 1 87 ? 4.561 -2.596 -7.198 1.00 96.75 87 TRP A C 1
ATOM 694 O O . TRP A 1 87 ? 5.351 -2.976 -8.058 1.00 96.75 87 TRP A O 1
ATOM 704 N N . GLY A 1 88 ? 3.496 -1.848 -7.499 1.00 96.31 88 GLY A N 1
ATOM 705 C CA . GLY A 1 88 ? 3.221 -1.340 -8.847 1.00 96.31 88 GLY A CA 1
ATOM 706 C C . GLY A 1 88 ? 4.326 -0.416 -9.370 1.00 96.31 88 GLY A C 1
ATOM 707 O O . GLY A 1 88 ? 4.832 -0.630 -10.469 1.00 96.31 88 GLY A O 1
ATOM 708 N N . VAL A 1 89 ? 4.779 0.546 -8.555 1.00 94.00 89 VAL A N 1
ATOM 709 C CA . VAL A 1 89 ? 5.920 1.427 -8.890 1.00 94.00 89 VAL A CA 1
ATOM 710 C C . VAL A 1 89 ? 7.196 0.623 -9.150 1.00 94.00 89 VAL A C 1
ATOM 712 O O . VAL A 1 89 ? 7.934 0.917 -10.088 1.00 94.00 89 VAL A O 1
ATOM 715 N N . PHE A 1 90 ? 7.454 -0.415 -8.356 1.00 94.94 90 PHE A N 1
ATOM 716 C CA . PHE A 1 90 ? 8.597 -1.299 -8.570 1.00 94.94 90 PHE A CA 1
ATOM 717 C C . PHE A 1 90 ? 8.526 -2.050 -9.908 1.00 94.94 90 PHE A C 1
ATOM 719 O O . PHE A 1 90 ? 9.533 -2.142 -10.607 1.00 94.94 90 PHE A O 1
ATOM 726 N N . LEU A 1 91 ? 7.346 -2.534 -10.307 1.00 94.81 91 LEU A N 1
ATOM 727 C CA . LEU A 1 91 ? 7.170 -3.179 -11.613 1.00 94.81 91 LEU A CA 1
ATOM 728 C C . LEU A 1 91 ? 7.464 -2.215 -12.770 1.00 94.81 91 LEU A C 1
ATOM 730 O O . LEU A 1 91 ? 8.129 -2.615 -13.723 1.00 94.81 91 LEU A O 1
ATOM 734 N N . LEU A 1 92 ? 7.054 -0.946 -12.652 1.00 92.81 92 LEU A N 1
ATOM 735 C CA . LEU A 1 92 ? 7.431 0.104 -13.608 1.00 92.81 92 LEU A CA 1
ATOM 736 C C . LEU A 1 92 ? 8.951 0.317 -13.637 1.00 92.81 92 LEU A C 1
ATOM 738 O O . LEU A 1 92 ? 9.553 0.410 -14.702 1.00 92.81 92 LEU A O 1
ATOM 742 N N . ALA A 1 93 ? 9.608 0.333 -12.476 1.00 92.19 93 ALA A N 1
ATOM 743 C CA . ALA A 1 93 ? 11.063 0.453 -12.408 1.00 92.19 93 ALA A CA 1
ATOM 744 C C . ALA A 1 93 ? 11.779 -0.727 -13.077 1.00 92.19 93 ALA A C 1
ATOM 746 O O . ALA A 1 93 ? 12.800 -0.530 -13.732 1.00 92.19 93 ALA A O 1
ATOM 747 N N . CYS A 1 94 ? 11.247 -1.947 -12.981 1.00 92.06 94 CYS A N 1
ATOM 748 C CA . CYS A 1 94 ? 11.818 -3.121 -13.643 1.00 92.06 94 CYS A CA 1
ATOM 749 C C . CYS A 1 94 ? 11.839 -3.035 -15.179 1.00 92.06 94 CYS A C 1
ATOM 751 O O . CYS A 1 94 ? 12.631 -3.751 -15.791 1.00 92.06 94 CYS A O 1
ATOM 753 N N . ALA A 1 95 ? 11.032 -2.167 -15.799 1.00 89.62 95 ALA A N 1
ATOM 754 C CA . ALA A 1 95 ? 11.091 -1.907 -17.239 1.00 89.62 95 ALA A CA 1
ATOM 755 C C . ALA A 1 95 ? 12.338 -1.097 -17.655 1.00 89.62 95 ALA A C 1
ATOM 757 O O . ALA A 1 95 ? 12.679 -1.032 -18.834 1.00 89.62 95 ALA A O 1
ATOM 758 N N . ILE A 1 96 ? 13.052 -0.509 -16.690 1.00 87.62 96 ILE A N 1
ATOM 759 C CA . ILE A 1 96 ? 14.206 0.363 -16.910 1.00 87.62 96 ILE A CA 1
ATOM 760 C C . ILE A 1 96 ? 15.497 -0.364 -16.522 1.00 87.62 96 ILE A C 1
ATOM 762 O O . ILE A 1 96 ? 15.553 -1.156 -15.575 1.00 87.62 96 ILE A O 1
ATOM 766 N N . LYS A 1 97 ? 16.585 -0.068 -17.241 1.00 85.75 97 LYS A N 1
ATOM 767 C CA . LYS A 1 97 ? 17.919 -0.619 -16.966 1.00 85.75 97 LYS A CA 1
ATOM 768 C C . LYS A 1 97 ? 18.296 -0.400 -15.497 1.00 85.75 97 LYS A C 1
ATOM 770 O O . LYS A 1 97 ? 18.338 0.733 -15.065 1.00 85.75 97 LYS A O 1
ATOM 775 N N . VAL A 1 98 ? 18.635 -1.463 -14.760 1.00 88.06 98 VAL A N 1
ATOM 776 C CA . VAL A 1 98 ? 18.987 -1.445 -13.314 1.00 88.06 98 VAL A CA 1
ATOM 777 C C . VAL A 1 98 ? 17.824 -1.087 -12.363 1.00 88.06 98 VAL A C 1
ATOM 779 O O . VAL A 1 98 ? 17.995 -1.148 -11.146 1.00 88.06 98 VAL A O 1
ATOM 782 N N . GLY A 1 99 ? 16.606 -0.825 -12.844 1.00 88.12 99 GLY A N 1
ATOM 783 C CA . GLY A 1 99 ? 15.501 -0.420 -11.965 1.00 88.12 99 GLY A CA 1
ATOM 784 C C . GLY A 1 99 ? 14.986 -1.516 -11.023 1.00 88.12 99 GLY A C 1
ATOM 785 O O . GLY A 1 99 ? 14.402 -1.201 -9.988 1.00 88.12 99 GLY A O 1
ATOM 786 N N . TRP A 1 100 ? 15.322 -2.789 -11.266 1.00 90.69 100 TRP A N 1
ATOM 787 C CA . TRP A 1 100 ? 15.101 -3.890 -10.312 1.00 90.69 100 TRP A CA 1
ATOM 788 C C . TRP A 1 100 ? 15.788 -3.668 -8.951 1.00 90.69 100 TRP A C 1
ATOM 790 O O . TRP A 1 100 ? 15.364 -4.228 -7.942 1.00 90.69 100 TRP A O 1
ATOM 800 N N . THR A 1 101 ? 16.825 -2.824 -8.890 1.00 90.88 101 THR A N 1
ATOM 801 C CA . THR A 1 101 ? 17.486 -2.467 -7.625 1.00 90.88 101 THR A CA 1
ATOM 802 C C . THR A 1 101 ? 16.572 -1.679 -6.689 1.00 90.88 101 THR A C 1
ATOM 804 O O . THR A 1 101 ? 16.801 -1.695 -5.487 1.00 90.88 101 THR A O 1
ATOM 807 N N . SER A 1 102 ? 15.496 -1.068 -7.196 1.00 92.06 102 SER A N 1
ATOM 808 C CA . SER A 1 102 ? 14.509 -0.326 -6.402 1.00 92.06 102 SER A CA 1
ATOM 809 C C . SER A 1 102 ? 13.586 -1.205 -5.546 1.00 92.06 102 SER A C 1
ATOM 811 O O . SER A 1 102 ? 12.769 -0.673 -4.799 1.00 92.06 102 SER A O 1
ATOM 813 N N . VAL A 1 103 ? 13.744 -2.538 -5.577 1.00 94.44 103 VAL A N 1
ATOM 814 C CA . VAL A 1 103 ? 12.969 -3.499 -4.763 1.00 94.44 103 VAL A CA 1
ATOM 815 C C . VAL A 1 103 ? 13.019 -3.204 -3.259 1.00 94.44 103 VAL A C 1
ATOM 817 O O . VAL A 1 103 ? 12.100 -3.559 -2.522 1.00 94.44 103 VAL A O 1
ATOM 820 N N . PHE A 1 104 ? 14.059 -2.511 -2.782 1.00 92.31 104 PHE A N 1
ATOM 821 C CA . PHE A 1 104 ? 14.127 -2.089 -1.385 1.00 92.31 104 PHE A CA 1
ATOM 822 C C . PHE A 1 104 ? 12.954 -1.179 -0.996 1.00 92.31 104 PHE A C 1
ATOM 824 O O . PHE A 1 104 ? 12.532 -1.238 0.150 1.00 92.31 104 PHE A O 1
ATOM 831 N N . ALA A 1 105 ? 12.403 -0.374 -1.912 1.00 90.62 105 ALA A N 1
ATOM 832 C CA . ALA A 1 105 ? 11.308 0.549 -1.623 1.00 90.62 105 ALA A CA 1
ATOM 833 C C . ALA A 1 105 ? 9.999 -0.173 -1.240 1.00 90.62 105 ALA A C 1
ATOM 835 O O . ALA A 1 105 ? 9.532 0.040 -0.115 1.00 90.62 105 ALA A O 1
ATOM 836 N N . PRO A 1 106 ? 9.419 -1.066 -2.076 1.00 94.44 106 PRO A N 1
ATOM 837 C CA . PRO A 1 106 ? 8.214 -1.806 -1.700 1.00 94.44 106 PRO A CA 1
ATOM 838 C C . PRO A 1 106 ? 8.448 -2.748 -0.511 1.00 94.44 106 PRO A C 1
ATOM 840 O O . PRO A 1 106 ? 7.558 -2.913 0.324 1.00 94.44 106 PRO A O 1
ATOM 843 N N . LEU A 1 107 ? 9.645 -3.333 -0.374 1.00 95.00 107 LEU A N 1
ATOM 844 C CA . LEU A 1 107 ? 9.986 -4.145 0.798 1.00 95.00 107 LEU A CA 1
ATOM 845 C C . LEU A 1 107 ? 10.010 -3.304 2.078 1.00 95.00 107 LEU A C 1
ATOM 847 O O . LEU A 1 107 ? 9.461 -3.718 3.098 1.00 95.00 107 LEU A O 1
ATOM 851 N N . PHE A 1 108 ? 10.614 -2.118 2.020 1.00 92.69 108 PHE A N 1
ATOM 852 C CA . PHE A 1 108 ? 10.735 -1.215 3.155 1.00 92.69 108 PHE A CA 1
ATOM 853 C C . PHE A 1 108 ? 9.371 -0.720 3.630 1.00 92.69 108 PHE A C 1
ATOM 855 O O . PHE A 1 108 ? 9.075 -0.840 4.818 1.00 92.69 108 PHE A O 1
ATOM 862 N N . ILE A 1 109 ? 8.510 -0.235 2.728 1.00 91.12 109 ILE A N 1
ATOM 863 C CA . ILE A 1 109 ? 7.168 0.224 3.116 1.00 91.12 109 ILE A CA 1
ATOM 864 C C . ILE A 1 109 ? 6.304 -0.930 3.635 1.00 91.12 109 ILE A C 1
ATOM 866 O O . ILE A 1 109 ? 5.669 -0.786 4.678 1.00 91.12 109 ILE A O 1
ATOM 870 N N . THR A 1 110 ? 6.356 -2.105 2.992 1.00 93.50 110 THR A N 1
ATOM 871 C CA . THR A 1 110 ? 5.621 -3.299 3.446 1.00 93.50 110 THR A CA 1
ATOM 872 C C . THR A 1 110 ? 6.064 -3.699 4.853 1.00 93.50 110 THR A C 1
ATOM 874 O O . THR A 1 110 ? 5.231 -3.959 5.723 1.00 93.50 110 THR A O 1
ATOM 877 N N . TYR A 1 111 ? 7.376 -3.712 5.106 1.00 92.56 111 TYR A N 1
ATOM 878 C CA . TYR A 1 111 ? 7.926 -4.039 6.416 1.00 92.56 111 TYR A CA 1
ATOM 879 C C . TYR A 1 111 ? 7.535 -3.005 7.475 1.00 92.56 111 TYR A C 1
ATOM 881 O O . TYR A 1 111 ? 7.082 -3.376 8.562 1.00 92.56 111 TYR A O 1
ATOM 889 N N . LEU A 1 112 ? 7.660 -1.714 7.152 1.00 89.88 112 LEU A N 1
ATOM 890 C CA . LEU A 1 112 ? 7.283 -0.632 8.051 1.00 89.88 112 LEU A CA 1
ATOM 891 C C . LEU A 1 112 ? 5.822 -0.754 8.459 1.00 89.88 112 LEU A C 1
ATOM 893 O O . LEU A 1 112 ? 5.545 -0.910 9.643 1.00 89.88 112 LEU A O 1
ATOM 897 N N . VAL A 1 113 ? 4.915 -0.764 7.487 1.00 88.25 113 VAL A N 1
ATOM 898 C CA . VAL A 1 113 ? 3.468 -0.766 7.715 1.00 88.25 113 VAL A CA 1
ATOM 899 C C . VAL A 1 113 ? 2.995 -2.028 8.446 1.00 88.25 113 VAL A C 1
ATOM 901 O O . VAL A 1 113 ? 2.042 -1.974 9.228 1.00 88.25 113 VAL A O 1
ATOM 904 N N . ARG A 1 114 ? 3.649 -3.176 8.222 1.00 87.88 114 ARG A N 1
ATOM 905 C CA . ARG A 1 114 ? 3.239 -4.442 8.841 1.00 87.88 114 ARG A CA 1
ATOM 906 C C . ARG A 1 114 ? 3.799 -4.652 10.246 1.00 87.88 114 ARG A C 1
ATOM 908 O O . ARG A 1 114 ? 3.087 -5.229 11.071 1.00 87.88 114 ARG A O 1
ATOM 915 N N . PHE A 1 115 ? 5.041 -4.238 10.506 1.00 86.25 115 PHE A N 1
ATOM 916 C CA . PHE A 1 115 ? 5.795 -4.683 11.688 1.00 86.25 115 PHE A CA 1
ATOM 917 C C . PHE A 1 115 ? 6.320 -3.565 12.591 1.00 86.25 115 PHE A C 1
ATOM 919 O O . PHE A 1 115 ? 6.495 -3.803 13.784 1.00 86.25 115 PHE A O 1
ATOM 926 N N . LEU A 1 116 ? 6.563 -2.361 12.070 1.00 83.62 116 LEU A N 1
ATOM 927 C CA . LEU A 1 116 ? 7.181 -1.272 12.841 1.00 83.62 116 LEU A CA 1
ATOM 928 C C . LEU A 1 116 ? 6.214 -0.124 13.130 1.00 83.62 116 LEU A C 1
ATOM 930 O O . LEU A 1 116 ? 6.120 0.356 14.259 1.00 83.62 116 LEU A O 1
ATOM 934 N N . SER A 1 117 ? 5.513 0.334 12.103 1.00 78.00 117 SER A N 1
ATOM 935 C CA . SER A 1 117 ? 4.610 1.477 12.107 1.00 78.00 117 SER A CA 1
ATOM 936 C C . SER A 1 117 ? 3.256 1.081 11.516 1.00 78.00 117 SER A C 1
ATOM 938 O O . SER A 1 117 ? 3.061 -0.052 11.093 1.00 78.00 117 SER A O 1
ATOM 940 N N . GLY A 1 118 ? 2.275 1.982 11.552 1.00 83.06 118 GLY A N 1
ATOM 941 C CA . GLY A 1 118 ? 0.935 1.685 11.042 1.00 83.06 118 GLY A CA 1
ATOM 942 C C . GLY A 1 118 ? 0.217 0.643 11.899 1.00 83.06 118 GLY A C 1
ATOM 943 O O . GLY A 1 118 ? -0.236 0.971 13.000 1.00 83.06 118 GLY A O 1
ATOM 944 N N . VAL A 1 119 ? 0.147 -0.606 11.414 1.00 87.56 119 VAL A N 1
ATOM 945 C CA . VAL A 1 119 ? -0.683 -1.677 11.993 1.00 87.56 119 VAL A CA 1
ATOM 946 C C . VAL A 1 119 ? -0.379 -1.916 13.476 1.00 87.56 119 VAL A C 1
ATOM 948 O O . VAL A 1 119 ? -1.277 -1.704 14.291 1.00 87.56 119 VAL A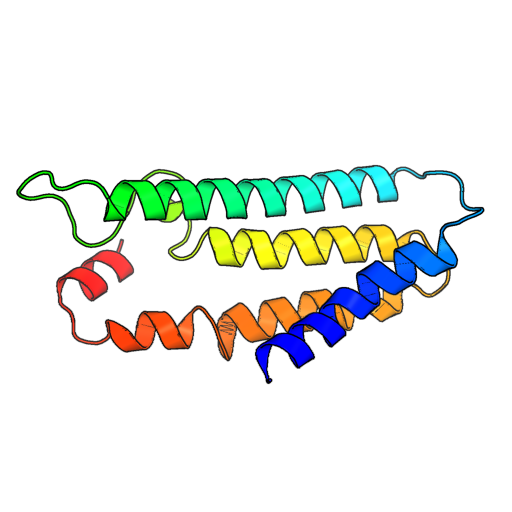 O 1
ATOM 951 N N . PRO A 1 120 ? 0.848 -2.279 13.905 1.00 87.19 120 PRO A N 1
ATOM 952 C CA . PRO A 1 120 ? 1.068 -2.698 15.292 1.00 87.19 120 PRO A CA 1
ATOM 953 C C . PRO A 1 120 ? 0.829 -1.567 16.294 1.00 87.19 120 PRO A C 1
ATOM 955 O O . PRO A 1 120 ? 0.328 -1.795 17.394 1.00 87.19 120 PRO A O 1
ATOM 958 N N . LEU A 1 121 ? 1.167 -0.331 15.914 1.00 87.44 121 LEU A N 1
ATOM 959 C CA . LEU A 1 121 ? 0.965 0.846 16.757 1.00 87.44 121 LEU A CA 1
ATOM 960 C C . LEU A 1 121 ? -0.518 1.184 16.917 1.00 87.44 121 LEU A C 1
ATOM 962 O O . LEU A 1 121 ? -0.922 1.603 18.000 1.00 87.44 121 LEU A O 1
ATOM 966 N N . LEU A 1 122 ? -1.323 1.010 15.865 1.00 86.69 122 LEU A N 1
ATOM 967 C CA . LEU A 1 122 ? -2.765 1.231 15.925 1.00 86.69 122 LEU A CA 1
ATOM 968 C C . LEU A 1 122 ? -3.476 0.129 16.702 1.00 86.69 122 LEU A C 1
ATOM 970 O O . LEU A 1 122 ? -4.266 0.439 17.590 1.00 86.69 122 LEU A O 1
ATOM 974 N N . GLU A 1 123 ? -3.156 -1.136 16.439 1.00 91.06 123 GLU A N 1
ATOM 975 C CA . GLU A 1 123 ? -3.782 -2.260 17.140 1.00 91.06 123 GLU A CA 1
ATOM 976 C C . GLU A 1 123 ? -3.425 -2.256 18.636 1.00 91.06 123 GLU A C 1
ATOM 978 O O . GLU A 1 123 ? -4.277 -2.513 19.486 1.00 91.06 123 GLU A O 1
ATOM 983 N N . LYS A 1 124 ? -2.196 -1.852 18.998 1.00 91.25 124 LYS A N 1
ATOM 984 C CA . LYS A 1 124 ? -1.777 -1.724 20.404 1.00 91.25 124 LYS A CA 1
ATOM 985 C C . LYS A 1 124 ? -2.633 -0.733 21.200 1.00 91.25 124 LYS A C 1
ATOM 987 O O . LYS A 1 124 ? -2.800 -0.938 22.399 1.00 91.25 124 LYS A O 1
ATOM 992 N N . LYS A 1 125 ? -3.197 0.303 20.565 1.00 89.44 125 LYS A N 1
ATOM 993 C CA . LYS A 1 125 ? -4.095 1.267 21.236 1.00 89.44 125 LYS A CA 1
ATOM 994 C C . LYS A 1 125 ? -5.412 0.637 21.687 1.00 89.44 125 LYS A C 1
ATOM 996 O O . LYS A 1 125 ? -6.021 1.140 22.624 1.00 89.44 125 LYS A O 1
ATOM 1001 N N . TYR A 1 126 ? -5.842 -0.436 21.029 1.00 90.38 126 TYR A N 1
ATOM 1002 C CA . TYR A 1 126 ? -7.096 -1.128 21.322 1.00 90.38 126 TYR A CA 1
ATOM 1003 C C . TYR A 1 126 ? -6.897 -2.443 22.082 1.00 90.38 126 TYR A C 1
ATOM 1005 O O . TYR A 1 126 ? -7.866 -3.141 22.373 1.00 90.38 126 TYR A O 1
ATOM 1013 N N . LYS A 1 127 ? -5.654 -2.780 22.443 1.00 89.81 127 LYS A N 1
ATOM 1014 C CA . LYS A 1 127 ? -5.350 -3.981 23.222 1.00 89.81 127 LYS A CA 1
ATOM 1015 C C . LYS A 1 127 ? -6.095 -3.953 24.564 1.00 89.81 127 LYS A C 1
ATOM 1017 O O . LYS A 1 127 ? -5.999 -2.969 25.294 1.00 89.81 127 LYS A O 1
ATOM 1022 N N . GLY A 1 128 ? -6.803 -5.036 24.889 1.00 89.25 128 GLY A N 1
ATOM 1023 C CA . GLY A 1 128 ? -7.625 -5.144 26.098 1.00 89.25 128 GLY A CA 1
ATOM 1024 C C . GLY A 1 128 ? -9.024 -4.532 25.977 1.00 89.25 128 GLY A C 1
ATOM 1025 O O . GLY A 1 128 ? -9.752 -4.501 26.965 1.00 89.25 128 GLY A O 1
ATOM 1026 N N . ASN A 1 129 ? -9.419 -4.022 24.803 1.00 92.00 129 ASN A N 1
ATOM 1027 C CA . ASN A 1 129 ? -10.806 -3.650 24.540 1.00 92.00 129 ASN A CA 1
ATOM 1028 C C . ASN A 1 129 ? -11.591 -4.898 24.073 1.00 92.00 129 ASN A C 1
ATOM 1030 O O . ASN A 1 129 ? -11.251 -5.433 23.016 1.00 92.00 129 ASN A O 1
ATOM 1034 N N . PRO A 1 130 ? -12.655 -5.328 24.783 1.00 92.19 130 PRO A N 1
ATOM 1035 C CA . PRO A 1 130 ? -13.408 -6.530 24.413 1.00 92.19 130 PRO A CA 1
ATOM 1036 C C . PRO A 1 130 ? -13.991 -6.496 22.991 1.00 92.19 130 PRO A C 1
ATOM 1038 O O . PRO A 1 130 ? -13.922 -7.491 22.278 1.00 92.19 130 PRO A O 1
ATOM 1041 N N . GLU A 1 131 ? -14.489 -5.340 22.531 1.00 91.00 131 GLU A N 1
ATOM 1042 C CA . GLU A 1 131 ? -15.024 -5.185 21.167 1.00 91.00 131 GLU A CA 1
ATOM 1043 C C . GLU A 1 131 ? -13.925 -5.315 20.098 1.00 91.00 131 GLU A C 1
ATOM 1045 O O . GLU A 1 131 ? -14.186 -5.741 18.974 1.00 91.00 131 GLU A O 1
ATOM 1050 N N . TRP A 1 132 ? -12.687 -4.929 20.426 1.00 92.94 132 TRP A N 1
ATOM 1051 C CA . TRP A 1 132 ? -11.544 -5.068 19.520 1.00 92.94 132 TRP A CA 1
ATOM 1052 C C . TRP A 1 132 ? -11.073 -6.517 19.427 1.00 92.94 132 TRP A C 1
ATOM 1054 O O . TRP A 1 132 ? -10.703 -6.980 18.350 1.00 92.94 132 TRP A O 1
ATOM 1064 N N . GLU A 1 133 ? -11.094 -7.237 20.545 1.00 91.75 133 GLU A N 1
ATOM 1065 C CA . GLU A 1 133 ? -10.748 -8.657 20.591 1.00 91.75 133 GLU A CA 1
ATOM 1066 C C . GLU A 1 133 ? -11.777 -9.494 19.825 1.00 91.75 133 GLU A C 1
ATOM 1068 O O . GLU A 1 133 ? -11.389 -10.336 19.016 1.00 91.75 133 GLU A O 1
ATOM 1073 N N . GLU A 1 134 ? -13.070 -9.188 19.977 1.00 90.94 134 GLU A N 1
ATOM 1074 C CA . GLU A 1 134 ? -14.137 -9.794 19.174 1.00 90.94 134 GLU A CA 1
ATOM 1075 C C . GLU A 1 134 ? -13.969 -9.491 17.679 1.00 90.94 134 GLU A C 1
ATOM 1077 O O . GLU A 1 134 ? -14.159 -10.368 16.838 1.00 90.94 134 GLU A O 1
ATOM 1082 N N . TYR A 1 135 ? -13.586 -8.262 17.324 1.00 90.38 135 TYR A N 1
ATOM 1083 C CA . TYR A 1 135 ? -13.305 -7.899 15.936 1.00 90.38 135 TYR A CA 1
ATOM 1084 C C . TYR A 1 135 ? -12.076 -8.623 15.368 1.00 90.38 135 TYR A C 1
ATOM 1086 O O . TYR A 1 135 ? -12.081 -9.019 14.208 1.00 90.38 135 TYR A O 1
ATOM 1094 N N . CYS A 1 136 ? -11.029 -8.834 16.170 1.00 89.19 136 CYS A N 1
ATOM 1095 C CA . CYS A 1 136 ? -9.843 -9.582 15.748 1.00 89.19 136 CYS A CA 1
ATOM 1096 C C . CYS A 1 136 ? -10.097 -11.083 15.549 1.00 89.19 136 CYS A C 1
ATOM 1098 O O . CYS A 1 136 ? -9.318 -11.719 14.839 1.00 89.19 136 CYS A O 1
ATOM 1100 N N . ALA A 1 137 ? -11.119 -11.634 16.210 1.00 87.19 137 ALA A N 1
ATOM 1101 C CA . ALA A 1 137 ? -11.484 -13.048 16.155 1.00 87.19 137 ALA A CA 1
ATOM 1102 C C . ALA A 1 137 ? -12.433 -13.406 14.995 1.00 87.19 137 ALA A C 1
ATOM 1104 O O . ALA A 1 137 ? -12.660 -14.593 14.755 1.00 87.19 137 ALA A O 1
ATOM 1105 N N . GLN A 1 138 ? -12.991 -12.399 14.313 1.00 80.94 138 GLN A N 1
ATOM 1106 C CA . GLN A 1 138 ? -13.765 -12.546 13.073 1.00 80.94 138 GLN A CA 1
ATOM 1107 C C . GLN A 1 138 ? -12.838 -12.811 11.883 1.00 80.94 138 GLN A C 1
ATOM 1109 O O . GLN A 1 138 ? -13.249 -13.617 11.020 1.00 80.94 138 GLN A O 1
#

Foldseek 3Di:
DVVVVLVVLLCVLVVLLVVFVPPDDDDPLLVVLVVQLVVLVCQQVVQVVQVVVLVVDPDPPDQPADCDDSCVVPVCSNLSSVLRNSVSSLSSLVSGDVSVVSVCNSVVSNCCCPPPDPPVVVLVVCPPPPSSVVSVVD

Secondary structure (DSSP, 8-state):
-HHHHHHHHHHHHHHHHHHH-TTPPP-HHHHHHHHHHHHHHHHHHHHHHHHHHHHH---TT--SS--SGGGGT-S-HHHHHHHHHHHHHHHHHHTSTTGGGGGHHHHHHHHIIIIISSHHHHHHHTTT-HHHHHHHT-

InterPro domains:
  IPR010721 Probable O-methyltransferase UstE-like [PF06966] (2-136)
  IPR010721 Probable O-methyltransferase UstE-like [PTHR32251] (2-136)

Radius of gyration: 17.85 Å; chains: 1; bounding box: 46×28×52 Å

Organism: NCBI:txid182087

Sequence (138 aa):
MLQGLFSLVCNSAALYVMIYSFDNALISLDVVGVCVWAFGLLFEIIGDWQLANHIADKTPGKKKFINSGLWRFTRHPNYFGEAVLWWGVFLLACAIKVGWTSVFAPLFITYLVRFLSGVPLLEKKYKGNPEWEEYCAQ

pLDDT: mean 90.55, std 6.61, range [61.5, 98.31]